Protein 2P7S (pdb70)

InterPro domains:
  IPR001427 Pancreatic ribonuclease [PTHR11437] (2-110)
  IPR023411 Ribonuclease A, active site [PS00127] (41-47)
  IPR023412 Ribonuclease A-domain [PF00074] (8-108)
  IPR023412 Ribonuclease A-domain [SM00092] (4-112)
  IPR036816 Ribonuclease A-like domain superfamily [G3DSA:3.10.130.10] (1-114)
  IPR036816 Ribonuclease A-like domain superfamily [SSF54076] (7-112)

B-factor: mean 33.17, std 7.73, range [19.45, 57.87]

Radius of gyration: 13.36 Å; Cα contacts (8 Å, |Δi|>4): 250; chains: 1; bounding box: 34×26×30 Å

Solvent-accessible surface area: 6058 Å² total; per-residue (Å²): 73,86,67,16,86,95,4,49,47,52,14,18,12,122,50,55,48,98,98,7,57,2,54,133,4,3,50,37,100,62,93,14,63,61,26,81,45,85,87,103,13,11,4,0,27,28,102,59,37,36,0,61,90,22,0,141,184,11,110,36,145,60,79,74,40,0,117,75,105,13,44,1,0,25,0,80,91,40,107,208,40,125,25,55,83,48,69,69,89,47,56,0,1,0,25,0,67,50,64,48,0,24,106,23,61,102,44,8,100,89

Foldseek 3Di:
DVLQVLCCLQAEDCDDPVPDFQLDQLQPPSRCPVHHLDAKGKHFNDDVVLVLVQQQPPEAWAKGKRPAKTWMKMWHDDDPSHTDIDIDIEIFIFIAGRSGTRGGDGGHGD

Secondary structure (DSSP, 8-state):
-HHHHHHHHHHEE-S-TTT--HHHHTT-TTS-TT-SS-S-EEEEES-HHHHHGGGTT--SEEEEE-SS-EEEEEEEEEETTEEEEEEEEE-EEEEEETTEEEEEEEES--

Sequence (110 aa):
DREWEKFKTKHITSQSVADFNCNRTMNDPAYTPDGQCKPINTFIHSSTTGPVKEEICRRATGRVNKSSTQQFTLTTCKNPIRCKYSQSNNTTNFICITCRDNYPVHFVKTGKC

CATH classification: 3.10.130.10

Organism: Lithobates pipiens (NCBI:txid8404)

Nearest PDB structures (foldseek):
  2p6z-assembly2_B  TM=9.950E-01  e=1.504E-22  Lithobates pipiens
  3u01-assembly1_A  TM=8.951E-01  e=9.407E-12  Lithobates pipiens
  1kvz-assembly1_A  TM=8.392E-01  e=3.880E-11  Aquarana catesbeiana
  1z5f-assembly1_A  TM=8.168E-01  e=3.466E-10  Aquarana catesbeiana
  4b36-assembly2_B  TM=7.832E-01  e=6.388E-08  Homo sapiens

Structure (mmCIF, N/CA/C/O backbone):
data_2P7S
#
_entry.id   2P7S
#
_cell.length_a   53.967
_cell.length_b   53.967
_cell.length_c   47.796
_cell.angle_alpha   90.00
_cell.angle_beta   90.00
_cell.angle_gamma   90.00
#
_symmetry.space_group_name_H-M   'P 41'
#
loop_
_entity.id
_entity.type
_entity.pdbx_description
1 polymer Amphinase-2
2 branched 2-acetamido-2-deoxy-beta-D-glucopyranose-(1-4)-2-acetamido-2-deoxy-beta-D-glucopyranose
3 non-polymer 'ACETATE ION'
4 non-polymer GLYCEROL
5 water water
#
loop_
_atom_site.group_PDB
_atom_site.id
_atom_site.type_symbol
_atom_site.label_atom_id
_atom_site.label_alt_id
_atom_site.label_comp_id
_atom_site.label_asym_id
_atom_site.label_entity_id
_atom_site.label_seq_id
_atom_site.pdbx_PDB_ins_code
_atom_site.Cartn_x
_atom_site.Cartn_y
_atom_site.Cartn_z
_atom_site.occupancy
_atom_site.B_iso_or_equiv
_atom_site.auth_seq_id
_atom_site.auth_comp_id
_atom_site.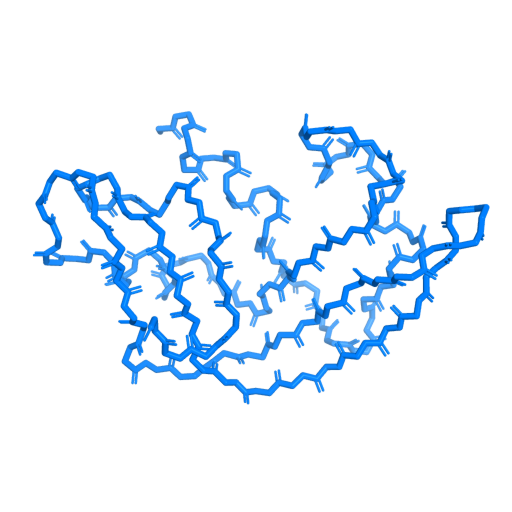auth_asym_id
_atom_site.auth_atom_id
_atom_site.pdbx_PDB_model_num
ATOM 1 N N . ASP A 1 5 ? 57.827 40.980 -0.847 1.00 31.69 5 ASP A N 1
ATOM 2 C CA . ASP A 1 5 ? 57.880 39.721 -1.649 1.00 31.55 5 ASP A CA 1
ATOM 3 C C . ASP A 1 5 ? 56.726 39.701 -2.657 1.00 31.94 5 ASP A C 1
ATOM 4 O O . ASP A 1 5 ? 55.559 39.829 -2.277 1.00 29.70 5 ASP A O 1
ATOM 9 N N . ARG A 1 6 ? 57.055 39.523 -3.935 1.00 30.77 6 ARG A N 1
ATOM 10 C CA . ARG A 1 6 ? 56.055 39.517 -5.001 1.00 30.50 6 ARG A CA 1
ATOM 11 C C . ARG A 1 6 ? 54.945 38.472 -4.870 1.00 31.68 6 ARG A C 1
ATOM 12 O O . ARG A 1 6 ? 53.761 38.802 -4.995 1.00 30.10 6 ARG A O 1
ATOM 14 N N . GLU A 1 7 ? 55.321 37.218 -4.644 1.00 30.84 7 GLU A N 1
ATOM 15 C CA . GLU A 1 7 ? 54.341 36.144 -4.508 1.00 31.35 7 GLU A CA 1
ATOM 16 C C . GLU A 1 7 ? 53.396 36.376 -3.326 1.00 30.32 7 GLU A C 1
ATOM 17 O O . GLU A 1 7 ? 52.196 36.116 -3.425 1.00 30.02 7 GLU A O 1
ATOM 23 N N . TRP A 1 8 ? 53.943 36.862 -2.215 1.00 28.70 8 TRP A N 1
ATOM 24 C CA . TRP A 1 8 ? 53.157 37.168 -1.018 1.00 28.88 8 TRP A CA 1
ATOM 25 C C . TRP A 1 8 ? 52.175 38.296 -1.330 1.00 28.86 8 TRP A C 1
ATOM 26 O O . TRP A 1 8 ? 50.995 38.216 -0.984 1.00 27.61 8 TRP A O 1
ATOM 37 N N . GLU A 1 9 ? 52.667 39.348 -1.980 1.00 28.98 9 GLU A N 1
ATOM 38 C CA . GLU A 1 9 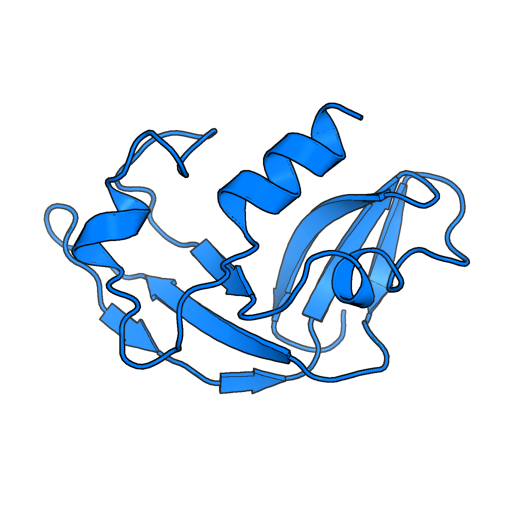? 51.815 40.488 -2.320 1.00 29.99 9 GLU A CA 1
ATOM 39 C C . GLU A 1 9 ? 50.641 40.039 -3.186 1.00 29.57 9 GLU A C 1
ATOM 40 O O . GLU A 1 9 ? 49.508 40.473 -2.983 1.00 26.45 9 GLU A O 1
ATOM 46 N N . LYS A 1 10 ? 50.916 39.163 -4.147 1.00 27.62 10 LYS A N 1
ATOM 47 C CA . LYS A 1 10 ? 49.869 38.663 -5.025 1.00 27.59 10 LYS A CA 1
ATOM 48 C C . LYS A 1 10 ? 48.867 37.831 -4.223 1.00 27.22 10 LYS A C 1
ATOM 49 O O . LYS A 1 10 ? 47.659 37.924 -4.453 1.00 26.18 10 LYS A O 1
ATOM 55 N N . PHE A 1 11 ? 49.368 37.025 -3.286 1.00 25.29 11 PHE A N 1
ATOM 56 C CA . PHE A 1 11 ? 48.500 36.193 -2.455 1.00 24.08 11 PHE A CA 1
ATOM 57 C C . PHE A 1 11 ? 47.568 37.061 -1.609 1.00 24.44 11 PHE A C 1
ATOM 58 O O . PHE A 1 11 ? 46.370 36.786 -1.525 1.00 21.64 11 PHE A O 1
ATOM 66 N N . LYS A 1 12 ? 48.121 38.095 -0.971 1.00 23.49 12 LYS A N 1
ATOM 67 C CA . LYS A 1 12 ? 47.320 38.992 -0.132 1.00 25.22 12 LYS A CA 1
ATOM 68 C C . LYS A 1 12 ? 46.223 39.673 -0.944 1.00 25.65 12 LYS A C 1
ATOM 69 O O . LYS A 1 12 ? 45.074 39.765 -0.510 1.00 25.45 12 LYS A O 1
ATOM 75 N N . THR A 1 13 ? 46.59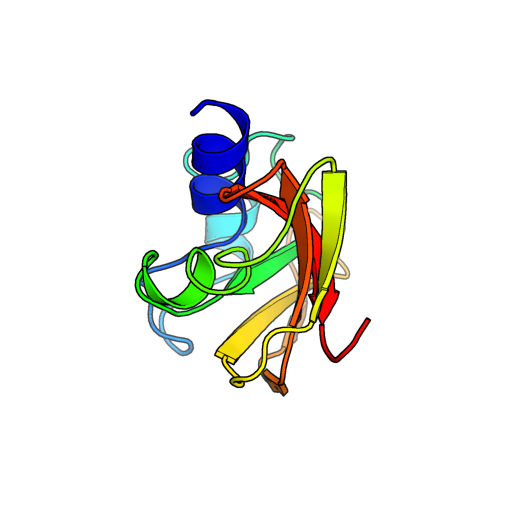6 40.158 -2.122 1.00 24.89 13 THR A N 1
ATOM 76 C CA . THR A 1 13 ? 45.667 40.858 -2.998 1.00 25.50 13 THR A CA 1
ATOM 77 C C . THR A 1 13 ? 44.535 39.942 -3.451 1.00 25.25 13 THR A C 1
ATOM 78 O O . THR A 1 13 ? 43.364 40.308 -3.399 1.00 26.14 13 THR A O 1
ATOM 82 N N . LYS A 1 14 ? 44.899 38.740 -3.875 1.00 23.27 14 LYS A N 1
ATOM 83 C CA . LYS A 1 14 ? 43.929 37.782 -4.362 1.00 23.97 14 LYS A CA 1
ATOM 84 C C . LYS A 1 14 ? 43.096 37.058 -3.300 1.00 24.14 14 LYS A C 1
ATOM 85 O O . LYS A 1 14 ? 41.940 36.724 -3.554 1.00 25.33 14 LYS A O 1
ATOM 91 N N . HIS A 1 15 ? 43.662 36.836 -2.117 1.00 22.54 15 HIS A N 1
ATOM 92 C CA . HIS A 1 15 ? 42.962 36.073 -1.085 1.00 24.84 15 HIS A CA 1
ATOM 93 C C . HIS A 1 15 ? 42.646 36.686 0.263 1.00 27.06 15 HIS A C 1
ATOM 94 O O . HIS A 1 15 ? 41.847 36.119 1.008 1.00 30.99 15 HIS A O 1
ATOM 101 N N . ILE A 1 16 ? 43.265 37.804 0.616 1.00 26.52 16 ILE A N 1
ATOM 102 C CA . ILE A 1 16 ? 42.978 38.369 1.923 1.00 25.75 16 ILE A CA 1
ATOM 103 C C . ILE A 1 16 ? 42.123 39.624 1.846 1.00 25.30 16 ILE A C 1
ATOM 104 O O . ILE A 1 16 ? 42.398 40.536 1.064 1.00 26.22 16 ILE A O 1
ATOM 109 N N . THR A 1 17 ? 41.068 39.657 2.652 1.00 24.50 17 THR A N 1
ATOM 110 C CA . THR A 1 17 ? 40.186 40.810 2.653 1.00 24.76 17 THR A CA 1
ATOM 111 C C . THR A 1 17 ? 39.918 41.367 4.043 1.00 24.78 17 THR A C 1
ATOM 112 O O . THR A 1 17 ? 39.795 40.617 5.021 1.00 25.68 17 THR A O 1
ATOM 116 N N . SER A 1 18 ? 39.841 42.695 4.123 1.00 25.31 18 SER A N 1
ATOM 117 C CA . SER A 1 18 ? 39.560 43.371 5.384 1.00 25.91 18 SER A CA 1
ATOM 118 C C . SER A 1 18 ? 38.048 43.601 5.505 1.00 26.18 18 SER A C 1
ATOM 119 O O . SER A 1 18 ? 37.563 44.105 6.517 1.00 25.16 18 SER A O 1
ATOM 122 N N . GLN A 1 19 ? 37.306 43.223 4.468 1.00 25.21 19 GLN A N 1
ATOM 123 C CA . GLN A 1 19 ? 35.849 43.389 4.463 1.00 27.26 19 GLN A CA 1
ATOM 124 C C . GLN A 1 19 ? 35.180 42.359 5.365 1.00 26.03 19 GLN A C 1
ATOM 125 O O . GLN A 1 19 ? 35.729 41.292 5.617 1.00 25.83 19 GLN A O 1
ATOM 131 N N . SER A 1 20 ? 33.985 42.677 5.846 1.00 25.31 20 SER A N 1
ATOM 132 C CA . SER A 1 20 ? 33.254 41.740 6.686 1.00 24.50 20 SER A CA 1
ATOM 133 C C . SER A 1 20 ? 32.542 40.766 5.743 1.00 26.63 20 SER A C 1
ATOM 134 O O . SER A 1 20 ? 32.389 41.048 4.554 1.00 25.76 20 SER A O 1
ATOM 137 N N . VAL A 1 21 ? 32.114 39.627 6.278 1.00 29.82 21 VAL A N 1
ATOM 138 C CA . VAL A 1 21 ? 31.401 38.616 5.502 1.00 32.04 21 VAL A CA 1
ATOM 139 C C . VAL A 1 21 ? 30.116 39.200 4.908 1.00 33.11 21 VAL A C 1
ATOM 140 O O . VAL A 1 21 ? 29.737 38.890 3.779 1.00 33.17 21 VAL A O 1
ATOM 144 N N . ALA A 1 22 ? 29.457 40.060 5.675 1.00 33.82 22 ALA A N 1
ATOM 145 C CA . ALA A 1 22 ? 28.212 40.679 5.233 1.00 34.33 22 ALA A CA 1
ATOM 146 C C . ALA A 1 22 ? 28.406 41.739 4.151 1.00 35.15 22 ALA A C 1
ATOM 147 O O . ALA A 1 22 ? 27.586 41.863 3.240 1.00 34.94 22 ALA A O 1
ATOM 149 N N . ASP A 1 23 ? 29.484 42.510 4.250 1.00 32.79 23 ASP A N 1
ATOM 150 C CA . ASP A 1 23 ? 29.744 43.555 3.268 1.00 33.15 23 ASP A CA 1
ATOM 151 C C . ASP A 1 23 ? 30.430 43.042 2.017 1.00 33.33 23 ASP A C 1
ATOM 152 O O . ASP A 1 23 ? 30.497 43.748 1.013 1.00 33.81 23 ASP A O 1
ATOM 157 N N . PHE A 1 24 ? 30.950 41.821 2.078 1.00 31.92 24 PHE A N 1
ATOM 158 C CA . PHE A 1 24 ? 31.643 41.271 0.928 1.00 29.58 24 PHE A CA 1
ATOM 159 C C . PHE A 1 24 ? 30.655 40.896 -0.163 1.00 27.69 24 PHE A C 1
ATOM 160 O O . PHE A 1 24 ? 29.601 40.319 0.106 1.00 27.73 24 PHE A O 1
ATOM 168 N N . ASN A 1 25 ? 31.010 41.222 -1.400 1.00 26.94 25 ASN A N 1
ATOM 169 C CA . ASN A 1 25 ? 30.156 40.915 -2.537 1.00 25.45 25 ASN A CA 1
ATOM 170 C C . ASN A 1 25 ? 30.990 40.315 -3.649 1.00 24.76 25 ASN A C 1
ATOM 171 O O . ASN A 1 25 ? 31.805 41.000 -4.271 1.00 24.33 25 ASN A O 1
ATOM 176 N N . CYS A 1 26 ? 30.789 39.027 -3.897 1.00 23.27 26 CYS A N 1
ATOM 177 C CA . CYS A 1 26 ? 31.526 38.343 -4.948 1.00 22.76 26 CYS A CA 1
ATOM 178 C C . CYS A 1 26 ? 31.407 39.034 -6.306 1.00 24.01 26 CYS A C 1
ATOM 179 O O . CYS A 1 26 ? 32.390 39.155 -7.038 1.00 23.27 26 CYS A O 1
ATOM 182 N N . ASN A 1 27 ? 30.203 39.473 -6.653 1.00 22.97 27 ASN A N 1
ATOM 183 C CA . ASN A 1 27 ? 29.999 40.119 -7.947 1.00 24.99 27 ASN A CA 1
ATOM 184 C C . ASN A 1 27 ? 30.841 41.365 -8.116 1.00 25.23 27 ASN A C 1
ATOM 185 O O . ASN A 1 27 ? 31.213 41.724 -9.233 1.00 27.37 27 ASN A O 1
ATOM 190 N N . ARG A 1 28 ? 31.153 42.014 -7.002 1.00 25.62 28 ARG A N 1
ATOM 191 C CA . ARG A 1 28 ? 31.970 43.220 -7.017 1.00 26.24 28 ARG A CA 1
ATOM 192 C C . ARG A 1 28 ? 33.466 42.904 -7.076 1.00 26.66 28 ARG A C 1
ATOM 193 O O . ARG A 1 28 ? 34.165 43.314 -7.998 1.00 26.56 28 ARG A O 1
ATOM 201 N N . THR A 1 29 ? 33.943 42.156 -6.087 1.00 26.52 29 THR A N 1
ATOM 202 C CA . THR A 1 29 ? 35.360 41.838 -5.977 1.00 26.17 29 THR A CA 1
ATOM 203 C C . THR A 1 29 ? 35.936 40.885 -7.024 1.00 26.97 29 THR A C 1
ATOM 204 O O . THR A 1 29 ? 37.070 41.077 -7.469 1.00 26.93 29 THR A O 1
ATOM 208 N N . MET A 1 30 ? 35.177 39.865 -7.420 1.00 25.25 30 MET A N 1
ATOM 209 C CA . MET A 1 30 ? 35.663 38.943 -8.447 1.00 25.74 30 MET A CA 1
ATOM 210 C C . MET A 1 30 ? 35.844 39.703 -9.764 1.00 26.77 30 MET A C 1
ATOM 211 O O . MET A 1 30 ? 36.545 39.248 -10.670 1.00 27.77 30 MET A O 1
ATOM 216 N N . ASN A 1 31 ? 35.203 40.864 -9.869 1.00 27.13 31 ASN A N 1
ATOM 217 C CA . ASN A 1 31 ? 35.305 41.672 -11.082 1.00 29.16 31 ASN A CA 1
ATOM 218 C C . ASN A 1 31 ? 36.022 42.991 -10.828 1.00 32.20 31 ASN A C 1
ATOM 219 O O . ASN A 1 31 ? 35.951 43.920 -11.637 1.00 32.77 31 ASN A O 1
ATOM 224 N N . ASP A 1 32 ? 36.712 43.066 -9.695 1.00 32.00 32 ASP A N 1
ATOM 225 C CA . ASP A 1 32 ? 37.447 44.264 -9.319 1.00 32.41 32 ASP A CA 1
ATOM 226 C C . ASP A 1 32 ? 38.919 44.082 -9.683 1.00 34.56 32 ASP A C 1
ATOM 227 O O . ASP A 1 32 ? 39.628 43.285 -9.060 1.00 34.79 32 ASP A O 1
ATOM 232 N N . PRO A 1 33 ? 39.402 44.816 -10.698 1.00 34.91 33 PRO A N 1
ATOM 233 C CA . PRO A 1 33 ? 40.809 44.682 -11.093 1.00 34.71 33 PRO A CA 1
ATOM 234 C C . PRO A 1 33 ? 41.806 44.916 -9.958 1.00 33.18 33 PRO A C 1
ATOM 235 O O . PRO A 1 33 ? 42.957 44.491 -10.042 1.00 34.27 33 PRO A O 1
ATOM 239 N N . ALA A 1 34 ? 41.365 45.573 -8.892 1.00 32.12 34 ALA A N 1
ATOM 240 C CA . ALA A 1 34 ? 42.247 45.840 -7.761 1.00 33.04 34 ALA A CA 1
ATOM 241 C C . ALA A 1 34 ? 42.565 44.568 -6.975 1.00 33.00 34 ALA A C 1
ATOM 242 O O . ALA A 1 34 ? 43.574 44.500 -6.268 1.00 31.57 34 ALA A O 1
ATOM 244 N N . TYR A 1 35 ? 41.710 43.559 -7.105 1.00 32.83 35 TYR A N 1
ATOM 245 C CA . TYR A 1 35 ? 41.909 42.318 -6.368 1.00 34.64 35 TYR A CA 1
ATOM 246 C C . TYR A 1 35 ? 41.954 41.067 -7.235 1.00 35.16 35 TYR A C 1
ATOM 247 O O . TYR A 1 35 ? 41.867 39.950 -6.727 1.00 33.41 35 TYR A O 1
ATOM 256 N N . THR A 1 36 ? 42.110 41.245 -8.541 1.00 35.90 36 THR A N 1
ATOM 257 C CA . THR A 1 36 ? 42.130 40.102 -9.443 1.00 37.25 36 THR A CA 1
ATOM 258 C C . THR A 1 36 ? 43.373 40.020 -10.316 1.00 40.59 36 THR A C 1
ATOM 259 O O . THR A 1 36 ? 43.306 40.240 -11.527 1.00 41.75 36 THR A O 1
ATOM 263 N N . PRO A 1 37 ? 44.524 39.680 -9.705 1.00 42.43 37 PRO A N 1
ATOM 264 C CA . PRO A 1 37 ? 45.825 39.549 -10.372 1.00 43.57 37 PRO A CA 1
ATOM 265 C C . PRO A 1 37 ? 45.796 38.591 -11.559 1.00 44.98 37 PRO A C 1
ATOM 266 O O . PRO A 1 37 ? 46.398 38.862 -12.597 1.00 45.99 37 PRO A O 1
ATOM 270 N N . ASP A 1 38 ? 45.099 37.470 -11.406 1.00 45.32 38 ASP A N 1
ATOM 271 C CA . ASP A 1 38 ? 45.021 36.490 -12.482 1.00 46.37 38 ASP A CA 1
ATOM 272 C C . ASP A 1 38 ? 43.886 36.769 -13.471 1.00 46.48 38 ASP A C 1
ATOM 273 O O . ASP A 1 38 ? 43.589 35.938 -14.328 1.00 46.76 38 ASP A O 1
ATOM 278 N N . GLY A 1 39 ? 43.268 37.943 -13.354 1.00 45.37 39 GLY A N 1
ATOM 279 C CA . GLY A 1 39 ? 42.179 38.310 -14.245 1.00 43.64 39 GLY A CA 1
ATOM 280 C C . GLY A 1 39 ? 40.823 38.340 -13.559 1.00 42.35 39 GLY A C 1
ATOM 281 O O . GLY A 1 39 ? 40.623 37.678 -12.542 1.00 41.20 39 GLY A O 1
ATOM 282 N N . GLN A 1 40 ? 39.890 39.113 -14.111 1.00 41.71 40 GLN A N 1
ATOM 283 C CA . GLN A 1 40 ? 38.549 39.209 -13.540 1.00 40.07 40 GLN A CA 1
ATOM 284 C C . GLN A 1 40 ? 37.615 38.126 -14.072 1.00 38.04 40 GLN A C 1
ATOM 285 O O . GLN A 1 40 ? 37.891 37.489 -15.087 1.00 36.67 40 GLN A O 1
ATOM 291 N N . CYS A 1 41 ? 36.507 37.927 -13.364 1.00 36.60 41 CYS A N 1
ATOM 292 C CA . CYS A 1 41 ? 35.497 36.945 -13.737 1.00 36.62 41 CYS A CA 1
ATOM 293 C C . CYS A 1 41 ? 36.025 35.512 -13.808 1.00 36.24 41 CYS A C 1
ATOM 294 O O . CYS A 1 41 ? 35.650 34.748 -14.693 1.00 36.85 41 CYS A O 1
ATOM 297 N N . LYS A 1 42 ? 36.893 35.144 -12.874 1.00 35.13 42 LYS A N 1
ATOM 298 C CA . LYS A 1 42 ? 37.433 33.790 -12.844 1.00 33.77 42 LYS A CA 1
ATOM 299 C C . LYS A 1 42 ? 36.385 32.837 -12.269 1.00 33.59 42 LYS A C 1
ATOM 300 O O . LYS A 1 42 ? 35.509 33.250 -11.505 1.00 32.32 42 LYS A O 1
ATOM 306 N N . PRO A 1 43 ? 36.461 31.544 -12.622 1.00 32.67 43 PRO A N 1
ATOM 307 C CA . PRO A 1 43 ? 35.494 30.556 -12.127 1.00 30.95 43 PRO A CA 1
ATOM 308 C C . PRO A 1 43 ? 35.369 30.386 -10.613 1.00 29.76 43 PRO A C 1
ATOM 309 O O . PRO A 1 43 ? 34.267 30.163 -10.099 1.00 28.22 43 PRO A O 1
ATOM 313 N N . ILE A 1 44 ? 36.474 30.492 -9.885 1.00 28.24 44 ILE A N 1
ATOM 314 C CA . ILE A 1 44 ? 36.388 30.312 -8.442 1.00 26.46 44 ILE A CA 1
ATOM 315 C C . ILE A 1 44 ? 37.544 30.903 -7.641 1.00 25.25 44 ILE A C 1
ATOM 316 O O . ILE A 1 44 ? 38.692 30.924 -8.103 1.00 24.93 44 ILE A O 1
ATOM 321 N N . ASN A 1 45 ? 37.228 31.397 -6.447 1.00 21.80 45 ASN A N 1
ATOM 322 C CA . ASN A 1 45 ? 38.242 31.956 -5.550 1.00 22.39 45 ASN A CA 1
ATOM 323 C C . ASN A 1 45 ? 37.749 32.025 -4.114 1.00 23.01 45 ASN A C 1
ATOM 324 O O . ASN A 1 45 ? 36.565 32.252 -3.869 1.00 23.68 45 ASN A O 1
ATOM 329 N N . THR A 1 46 ? 38.663 31.829 -3.167 1.00 21.35 46 THR A N 1
ATOM 330 C CA . THR A 1 46 ? 38.317 31.885 -1.749 1.00 22.24 46 THR A CA 1
ATOM 331 C C . THR A 1 46 ? 39.004 33.082 -1.089 1.00 22.25 46 THR A C 1
ATOM 332 O O . THR A 1 46 ? 40.198 33.324 -1.297 1.00 22.07 46 THR A O 1
ATOM 336 N N . PHE A 1 47 ? 38.229 33.842 -0.319 1.00 19.70 47 PHE A N 1
ATOM 337 C CA . PHE A 1 47 ? 38.726 35.018 0.380 1.00 21.06 47 PHE A CA 1
ATOM 338 C C . PHE A 1 47 ? 38.800 34.786 1.882 1.00 22.24 47 PHE A C 1
ATOM 339 O O . PHE A 1 47 ? 37.893 34.208 2.476 1.00 23.03 47 PHE A O 1
ATOM 347 N N . ILE A 1 48 ? 39.877 35.266 2.493 1.00 21.93 48 ILE A N 1
ATOM 348 C CA . ILE A 1 48 ? 40.099 35.089 3.924 1.00 22.87 48 ILE A CA 1
ATOM 349 C C . ILE A 1 48 ? 39.824 36.404 4.651 1.00 23.17 48 ILE A C 1
ATOM 3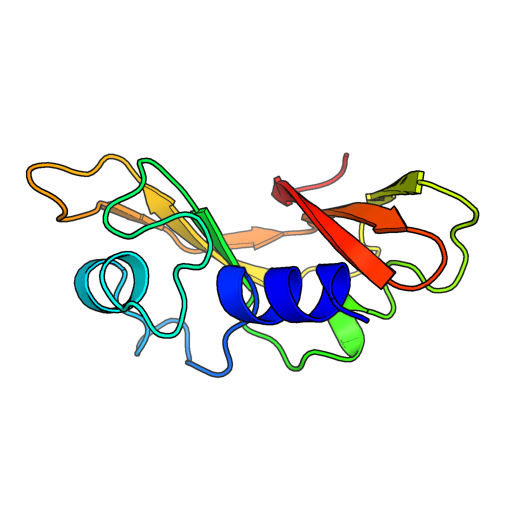50 O O . ILE A 1 48 ? 40.497 37.405 4.410 1.00 22.84 48 ILE A O 1
ATOM 355 N N . HIS A 1 49 ? 38.828 36.394 5.532 1.00 23.23 49 HIS A N 1
ATOM 356 C CA . HIS A 1 49 ? 38.458 37.586 6.289 1.00 25.38 49 HIS 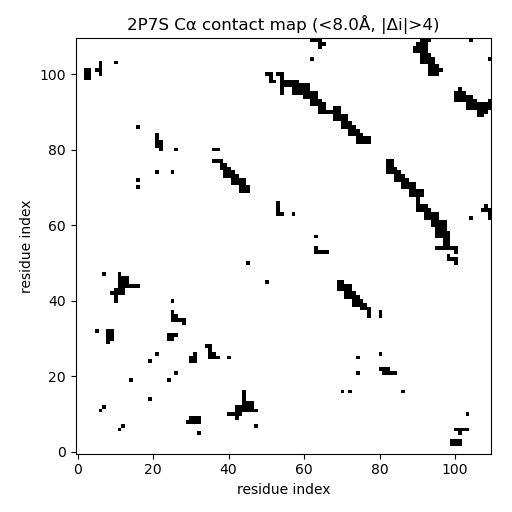A CA 1
ATOM 357 C C . HIS A 1 49 ? 39.349 37.678 7.518 1.00 27.51 49 HIS A C 1
ATOM 358 O O . HIS A 1 49 ? 39.002 37.185 8.599 1.00 28.65 49 HIS A O 1
ATOM 365 N N . SER A 1 50 ? 40.502 38.310 7.353 1.00 27.93 50 SER A N 1
ATOM 366 C CA A SER A 1 50 ? 41.453 38.440 8.449 0.50 26.86 50 SER A CA 1
ATOM 367 C CA B SER A 1 50 ? 41.436 38.461 8.459 0.50 28.39 50 SER A CA 1
ATOM 368 C C . SER A 1 50 ? 42.555 39.438 8.140 1.00 28.39 50 SER A C 1
ATOM 369 O O . SER A 1 50 ? 42.754 39.827 6.985 1.00 25.23 50 SER A O 1
ATOM 374 N N . THR A 1 51 ? 43.265 39.847 9.185 1.00 28.53 51 THR A N 1
ATOM 375 C CA . THR A 1 51 ? 44.387 40.752 9.033 1.00 29.39 51 THR A CA 1
ATOM 376 C C . THR A 1 51 ? 45.387 39.815 8.354 1.00 28.24 51 THR A C 1
ATOM 377 O O . THR A 1 51 ? 45.211 38.597 8.401 1.00 28.46 51 THR A O 1
ATOM 381 N N . THR A 1 52 ? 46.420 40.367 7.731 1.00 29.62 52 THR A N 1
ATOM 382 C CA . THR A 1 52 ? 47.401 39.553 7.020 1.00 29.25 52 THR A CA 1
ATOM 383 C C . THR A 1 52 ? 48.354 38.747 7.896 1.00 28.62 52 THR A C 1
ATOM 384 O O . THR A 1 52 ? 48.723 37.627 7.544 1.00 27.10 52 THR A O 1
ATOM 388 N N . GLY A 1 53 ? 48.756 39.329 9.024 1.00 29.47 53 GLY A N 1
ATOM 389 C CA . GLY A 1 53 ? 49.680 38.671 9.934 1.00 29.31 53 GLY A CA 1
ATOM 390 C C . GLY A 1 53 ? 49.354 37.239 10.306 1.00 28.70 53 GLY A C 1
ATOM 391 O O . GLY A 1 53 ? 50.214 36.365 10.185 1.00 30.54 53 GLY A O 1
ATOM 392 N N . PRO A 1 54 ? 48.129 36.965 10.786 1.00 29.20 54 PRO A N 1
ATOM 393 C CA . PRO A 1 54 ? 47.721 35.609 11.170 1.00 29.01 54 PRO A CA 1
ATOM 394 C C . PRO A 1 54 ? 47.840 34.612 10.015 1.00 28.52 54 PRO A C 1
ATOM 395 O O . PRO A 1 54 ? 48.113 33.425 10.229 1.00 29.12 54 PRO A O 1
ATOM 399 N N . VAL A 1 55 ? 47.631 35.091 8.793 1.00 27.10 55 VAL A N 1
ATOM 400 C CA . VAL A 1 55 ? 47.731 34.213 7.633 1.00 27.05 55 VAL A CA 1
ATOM 401 C C . VAL A 1 55 ? 49.203 33.919 7.337 1.00 28.57 55 VAL A C 1
ATOM 402 O O . VAL A 1 55 ? 49.565 32.794 6.994 1.00 28.83 55 VAL A O 1
ATOM 406 N N . LYS A 1 56 ? 50.054 34.927 7.474 1.00 29.27 56 LYS A N 1
ATOM 407 C CA . LYS A 1 56 ? 51.474 34.715 7.229 1.00 30.96 56 LYS A CA 1
ATOM 408 C C . LYS A 1 56 ? 52.057 33.744 8.257 1.00 31.54 56 LYS A C 1
ATOM 409 O O . LYS A 1 56 ? 52.932 32.941 7.930 1.00 29.30 56 LYS A O 1
ATOM 415 N N . GLU A 1 57 ? 51.555 33.806 9.489 1.00 33.04 57 GLU A N 1
ATOM 416 C CA A GLU A 1 57 ? 52.017 32.930 10.565 0.50 34.43 57 GLU A CA 1
ATOM 417 C CA B GLU A 1 57 ? 52.040 32.928 10.548 0.50 34.38 57 GLU A CA 1
ATOM 418 C C . GLU A 1 57 ? 51.918 31.449 10.193 1.00 34.78 57 GLU A C 1
ATOM 419 O O . GLU A 1 57 ? 52.635 30.610 10.744 1.00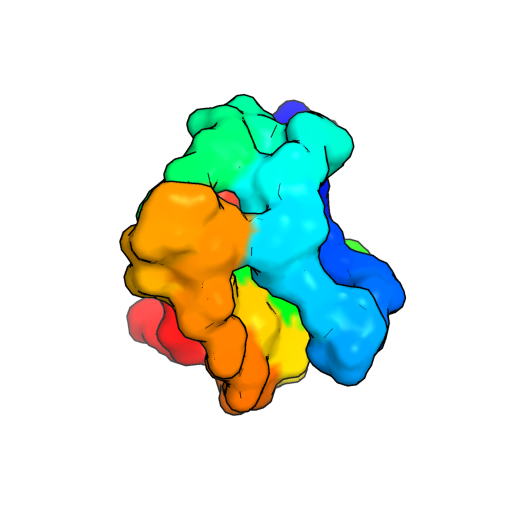 33.87 57 GLU A O 1
ATOM 430 N N . ILE A 1 58 ? 51.018 31.124 9.269 1.00 33.61 58 ILE A N 1
ATOM 431 C CA . ILE A 1 58 ? 50.837 29.736 8.861 1.00 33.28 58 ILE A CA 1
ATOM 432 C C . ILE A 1 58 ? 52.147 29.145 8.337 1.00 33.70 58 ILE A C 1
ATOM 433 O O . ILE A 1 58 ? 52.374 27.936 8.411 1.00 34.54 58 ILE A O 1
ATOM 438 N N . CYS A 1 59 ? 53.015 30.006 7.821 1.00 32.57 59 CYS A N 1
ATOM 439 C CA . CYS A 1 59 ? 54.285 29.561 7.259 1.00 32.61 59 CYS A CA 1
ATOM 440 C C . CYS A 1 59 ? 55.506 29.786 8.163 1.00 34.11 59 CYS A C 1
ATOM 441 O O . CYS A 1 59 ? 56.640 29.592 7.727 1.00 33.27 59 CYS A O 1
ATOM 444 N N . ARG A 1 60 ? 55.283 30.170 9.415 1.00 36.05 60 ARG A N 1
ATOM 445 C CA . ARG A 1 60 ? 56.401 30.460 10.310 1.00 38.57 60 ARG A CA 1
ATOM 446 C C . ARG A 1 60 ? 57.448 29.371 10.520 1.00 38.17 60 ARG A C 1
ATOM 447 O O . ARG A 1 60 ? 58.565 29.669 10.934 1.00 35.06 60 ARG A O 1
ATOM 455 N N . ARG A 1 61 ? 57.114 28.117 10.237 1.00 39.26 61 ARG A N 1
ATOM 456 C CA . ARG A 1 61 ? 58.095 27.051 10.423 1.00 40.80 61 ARG A CA 1
ATOM 457 C C . ARG A 1 61 ? 58.370 26.270 9.150 1.00 40.15 61 ARG A C 1
ATOM 458 O O . ARG A 1 61 ? 59.035 25.236 9.182 1.00 41.36 61 ARG A O 1
ATOM 466 N N . ALA A 1 62 ? 57.876 26.780 8.027 1.00 38.70 62 ALA A N 1
ATOM 467 C CA . ALA A 1 62 ? 58.057 26.121 6.741 1.00 37.46 62 ALA A CA 1
ATOM 468 C C . ALA A 1 62 ? 59.381 26.444 6.056 1.00 37.93 62 ALA A C 1
ATOM 469 O O . ALA A 1 62 ? 59.868 27.576 6.104 1.00 36.89 62 ALA A O 1
ATOM 471 N N . THR A 1 63 ? 59.960 25.432 5.414 1.00 37.67 63 THR A N 1
ATOM 472 C CA . THR A 1 63 ? 61.210 25.599 4.687 1.00 39.52 63 THR A CA 1
ATOM 473 C C . THR A 1 63 ? 60.975 25.133 3.251 1.00 40.12 63 THR A C 1
ATOM 474 O O . THR A 1 63 ? 60.402 24.061 3.028 1.00 40.64 63 THR A O 1
ATOM 478 N N . GLY A 1 64 ? 61.406 25.945 2.286 1.00 38.42 64 GLY A N 1
ATOM 479 C CA . GLY A 1 64 ? 61.222 25.613 0.884 1.00 39.08 64 GLY A CA 1
ATOM 480 C C . GLY A 1 64 ? 59.771 25.793 0.468 1.00 39.57 64 GLY A C 1
ATOM 481 O O . GLY A 1 64 ? 58.972 26.356 1.218 1.00 38.80 64 GLY A O 1
ATOM 482 N N . ARG A 1 65 ? 59.424 25.328 -0.729 1.00 39.25 65 ARG A N 1
ATOM 483 C CA . ARG A 1 65 ? 58.048 25.426 -1.206 1.00 39.54 65 ARG A CA 1
ATOM 484 C C . ARG A 1 65 ? 57.314 24.173 -0.747 1.00 39.43 65 ARG A C 1
ATOM 485 O O . ARG A 1 65 ? 57.556 23.084 -1.261 1.00 40.69 65 ARG A O 1
ATOM 493 N N . VAL A 1 66 ? 56.426 24.331 0.230 1.00 37.04 66 VAL A N 1
ATOM 494 C CA . VAL A 1 66 ? 55.671 23.211 0.773 1.00 35.60 66 VAL A CA 1
ATOM 495 C C . VAL A 1 66 ? 54.279 23.634 1.220 1.00 34.09 66 VAL A C 1
ATOM 496 O O . VAL A 1 66 ? 54.069 24.781 1.618 1.00 32.23 66 VAL A O 1
ATOM 500 N N . ASN A 1 67 ? 53.330 22.704 1.154 1.00 33.19 67 ASN A N 1
ATOM 501 C CA . ASN A 1 67 ? 51.964 22.987 1.578 1.00 34.33 67 ASN A CA 1
ATOM 502 C C . ASN A 1 67 ? 51.875 22.852 3.089 1.00 34.49 67 ASN A C 1
ATOM 503 O O . ASN A 1 67 ? 52.457 21.935 3.669 1.00 36.67 67 ASN A O 1
ATOM 508 N N . LYS A 1 68 ? 51.150 23.769 3.720 1.00 33.55 68 LYS A N 1
ATOM 509 C CA . LYS A 1 68 ? 50.976 23.759 5.170 1.00 34.74 68 LYS A CA 1
ATOM 510 C C . LYS A 1 68 ? 49.518 23.988 5.563 1.00 35.06 68 LYS A C 1
ATOM 511 O O . LYS A 1 68 ? 48.833 24.816 4.965 1.00 34.63 68 LYS A O 1
ATOM 517 N N . SER A 1 69 ? 49.051 23.255 6.571 1.00 35.52 69 SER A N 1
ATOM 518 C CA . SER A 1 69 ? 47.685 23.412 7.073 1.00 36.83 69 SER A CA 1
ATOM 519 C C . SER A 1 69 ? 47.746 24.432 8.206 1.00 37.65 69 SER A C 1
ATOM 520 O O . SER A 1 69 ? 48.687 24.418 8.997 1.00 36.92 69 SER A O 1
ATOM 523 N N . SER A 1 70 ? 46.760 25.319 8.285 1.00 37.89 70 SER A N 1
ATOM 524 C CA . SER A 1 70 ? 46.741 26.309 9.354 1.00 39.70 70 SER A CA 1
ATOM 525 C C . SER A 1 70 ? 46.286 25.614 10.633 1.00 40.88 70 SER A C 1
ATOM 526 O O . SER A 1 70 ? 45.496 24.675 10.587 1.00 41.04 70 SER A O 1
ATOM 529 N N . THR A 1 71 ? 46.789 26.072 11.772 1.00 42.67 71 THR A N 1
ATOM 530 C CA . THR A 1 71 ? 46.420 25.475 13.044 1.00 44.34 71 THR A CA 1
ATOM 531 C C . THR A 1 71 ? 45.191 26.167 13.615 1.00 45.97 71 THR A C 1
ATOM 532 O O . THR A 1 71 ? 44.559 25.672 14.548 1.00 48.12 71 THR A O 1
ATOM 536 N N . GLN A 1 72 ? 44.851 27.313 13.038 1.00 45.59 72 GLN A N 1
ATOM 537 C CA . GLN A 1 72 ? 43.688 28.074 13.468 1.00 45.96 72 GLN A CA 1
ATOM 538 C C . GLN A 1 72 ? 42.676 28.124 12.326 1.00 45.09 72 GLN A C 1
ATOM 539 O O . GLN A 1 72 ? 43.034 27.921 11.165 1.00 44.67 72 GLN A O 1
ATOM 545 N N . GLN A 1 73 ? 41.414 28.377 12.660 1.00 43.83 73 GLN A N 1
ATOM 546 C CA . GLN A 1 73 ? 40.358 28.457 11.655 1.00 43.60 73 GLN A CA 1
ATOM 547 C C . GLN A 1 73 ? 40.125 29.915 11.266 1.00 41.88 73 GLN A C 1
ATOM 548 O O . GLN A 1 73 ? 40.292 30.816 12.089 1.00 42.40 73 GLN A O 1
ATOM 554 N N . PHE A 1 74 ? 39.737 30.145 10.015 1.00 38.95 74 PHE A N 1
ATOM 555 C CA . PHE A 1 74 ? 39.458 31.499 9.541 1.00 36.43 74 PHE A CA 1
ATOM 556 C C . PHE A 1 74 ? 38.060 31.569 8.945 1.00 34.89 74 PHE A C 1
ATOM 557 O O . PHE A 1 74 ? 37.476 30.543 8.604 1.00 35.91 74 PHE A O 1
ATOM 565 N N . THR A 1 75 ? 37.530 32.783 8.833 1.00 33.59 75 THR A N 1
ATOM 566 C CA . THR A 1 75 ? 36.218 33.007 8.231 1.00 33.47 75 THR A CA 1
ATOM 567 C C . THR A 1 75 ? 36.516 33.097 6.738 1.00 31.66 75 THR A C 1
ATOM 568 O O . THR A 1 75 ? 37.312 33.941 6.315 1.00 27.95 75 THR A O 1
ATOM 572 N N . LEU A 1 76 ? 35.875 32.237 5.948 1.00 30.14 76 LEU A N 1
ATOM 573 C CA . LEU A 1 76 ? 36.123 32.171 4.510 1.00 29.15 76 LEU A CA 1
ATOM 574 C C . LEU A 1 76 ? 34.925 32.346 3.589 1.00 30.38 76 LEU A C 1
ATOM 575 O O . LEU A 1 76 ? 33.896 31.701 3.775 1.00 33.20 76 LEU A O 1
ATOM 580 N N . THR A 1 77 ? 35.077 33.206 2.585 1.00 25.70 77 THR A N 1
ATOM 581 C CA . THR A 1 77 ? 34.031 33.417 1.595 1.00 24.33 77 THR A CA 1
ATOM 582 C C . THR A 1 77 ? 34.519 32.833 0.277 1.00 23.34 77 THR A C 1
ATOM 583 O O . THR A 1 77 ? 35.588 33.188 -0.219 1.00 19.52 77 THR A O 1
ATOM 587 N N . THR A 1 78 ? 33.741 31.921 -0.285 1.00 23.23 78 THR A N 1
ATOM 588 C CA . THR A 1 78 ? 34.116 31.320 -1.548 1.00 21.80 78 THR A CA 1
ATOM 589 C C . THR A 1 78 ? 33.147 31.797 -2.625 1.00 20.86 78 THR A C 1
ATOM 590 O O . THR A 1 78 ? 31.935 31.719 -2.450 1.00 22.11 78 THR A O 1
ATOM 594 N N . CYS A 1 79 ? 33.696 32.334 -3.711 1.00 20.23 79 CYS A N 1
ATOM 595 C CA . CYS A 1 79 ? 32.898 32.809 -4.841 1.00 22.06 79 CYS A CA 1
ATOM 596 C C . CYS A 1 79 ? 33.015 31.751 -5.935 1.00 22.08 79 CYS A C 1
ATOM 597 O O . CYS A 1 79 ? 34.127 31.400 -6.338 1.00 20.83 79 CYS A O 1
ATOM 600 N N . LYS A 1 80 ? 31.885 31.258 -6.433 1.00 22.10 80 LYS A N 1
ATOM 601 C CA . LYS A 1 80 ? 31.942 30.223 -7.460 1.00 22.73 80 LYS A CA 1
ATOM 602 C C . LYS A 1 80 ? 30.719 30.180 -8.375 1.00 23.85 80 LYS A C 1
ATOM 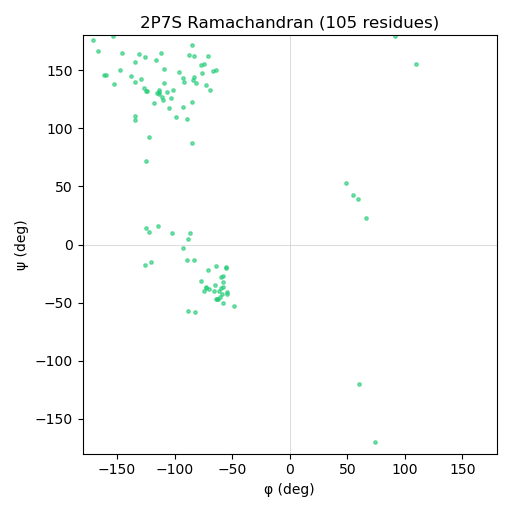603 O O . LYS A 1 80 ? 29.775 30.967 -8.226 1.00 21.74 80 LYS A O 1
ATOM 609 N N . ASN A 1 81 ? 30.761 29.246 -9.321 1.00 23.79 81 ASN A N 1
ATOM 610 C CA . ASN A 1 81 ? 29.677 29.019 -10.271 1.00 24.65 81 ASN A CA 1
ATOM 611 C C . ASN A 1 81 ? 29.163 30.277 -10.960 1.00 26.16 81 ASN A C 1
ATOM 612 O O . ASN A 1 81 ? 27.958 30.554 -10.960 1.00 27.06 81 ASN A O 1
ATOM 617 N N . PRO A 1 82 ? 30.066 31.050 -11.574 1.00 26.45 82 PRO A N 1
ATOM 618 C CA . PRO A 1 82 ? 29.618 32.268 -12.247 1.00 26.30 82 PRO A CA 1
ATOM 619 C C . PRO A 1 82 ? 28.735 32.000 -13.464 1.00 29.02 82 PRO A C 1
ATOM 620 O O . PRO A 1 82 ? 28.858 30.973 -14.136 1.00 28.29 82 PRO A O 1
ATOM 624 N N . ILE A 1 83 ? 27.833 32.939 -13.713 1.00 30.90 83 ILE A N 1
ATOM 625 C CA . ILE A 1 83 ? 26.931 32.920 -14.856 1.00 32.02 83 ILE A CA 1
ATOM 626 C C . ILE A 1 83 ? 27.058 34.365 -15.319 1.00 32.19 83 ILE A C 1
ATOM 627 O O . ILE A 1 83 ? 26.559 35.272 -14.653 1.00 32.45 83 ILE A O 1
ATOM 632 N N . ARG A 1 84 ? 27.748 34.583 -16.431 1.00 33.60 84 ARG A N 1
ATOM 633 C CA . ARG A 1 84 ? 27.957 35.937 -16.937 1.00 36.59 84 ARG A CA 1
ATOM 634 C C . ARG A 1 84 ? 28.599 36.809 -15.855 1.00 35.92 84 ARG A C 1
ATOM 635 O O . ARG A 1 84 ? 28.218 37.959 -15.646 1.00 35.72 84 ARG A O 1
ATOM 643 N N . CYS A 1 85 ? 29.579 36.224 -15.170 1.00 36.17 85 CYS A N 1
ATOM 644 C CA . CYS A 1 85 ? 30.342 36.877 -14.106 1.00 33.25 85 CYS A CA 1
ATOM 645 C C . CYS A 1 85 ? 29.589 37.251 -12.831 1.00 31.71 85 CYS A C 1
ATOM 646 O O . CYS A 1 85 ? 30.012 38.138 -12.093 1.00 30.41 85 CYS A O 1
ATOM 649 N N . LYS A 1 86 ? 28.472 36.576 -12.580 1.00 29.52 86 LYS A N 1
ATOM 650 C CA . LYS A 1 86 ? 27.683 36.781 -11.366 1.00 30.06 86 LYS A CA 1
ATOM 651 C C . LYS A 1 86 ? 27.828 35.446 -10.631 1.00 29.54 86 LYS A C 1
ATOM 652 O O . LYS A 1 86 ? 27.626 34.379 -11.217 1.00 28.85 86 LYS A O 1
ATOM 658 N N . TYR A 1 87 ? 28.162 35.509 -9.347 1.00 28.26 87 TYR A N 1
ATOM 659 C CA . TYR A 1 87 ? 28.445 34.305 -8.568 1.00 25.94 87 TYR A CA 1
ATOM 660 C C . TYR A 1 87 ? 27.529 33.838 -7.450 1.00 26.83 87 TYR A C 1
ATOM 661 O O . TYR A 1 87 ? 26.699 34.586 -6.939 1.00 27.94 87 TYR A O 1
ATOM 670 N N . SER A 1 88 ? 27.739 32.576 -7.065 1.00 23.75 88 SER A N 1
ATOM 671 C CA . SER A 1 88 ? 27.065 31.970 -5.931 1.00 24.65 88 SER A CA 1
ATOM 672 C C . SER A 1 88 ? 28.090 32.261 -4.832 1.00 27.35 88 SER A C 1
ATOM 673 O O . SER A 1 88 ? 29.300 32.222 -5.083 1.00 26.31 88 SER A O 1
ATOM 676 N N . GLN A 1 89 ? 27.612 32.553 -3.631 1.00 26.57 89 GLN A N 1
ATOM 677 C CA . GLN A 1 89 ? 28.487 32.906 -2.520 1.00 30.24 89 GLN A CA 1
ATOM 678 C C . GLN A 1 89 ? 28.207 32.042 -1.301 1.00 31.90 89 GLN A C 1
ATOM 679 O O . GLN A 1 89 ? 27.049 31.835 -0.927 1.00 30.65 89 GLN A O 1
ATOM 685 N N . SER A 1 90 ? 29.272 31.542 -0.684 1.00 29.93 90 SER A N 1
ATOM 686 C CA . SER A 1 90 ? 29.136 30.720 0.508 1.00 31.19 90 SER A CA 1
ATOM 687 C C . SER A 1 90 ? 30.211 31.124 1.505 1.00 30.26 90 SER A C 1
ATOM 688 O O . SER A 1 90 ? 31.322 31.482 1.126 1.00 30.81 90 SER A O 1
ATOM 691 N N . ASN A 1 91 ? 29.864 31.077 2.780 1.00 30.79 91 ASN A N 1
ATOM 692 C CA A ASN A 1 91 ? 30.792 31.435 3.840 0.50 31.24 91 ASN A CA 1
ATOM 693 C CA B ASN A 1 91 ? 30.796 31.440 3.832 0.50 31.45 91 ASN A CA 1
ATOM 694 C C . ASN 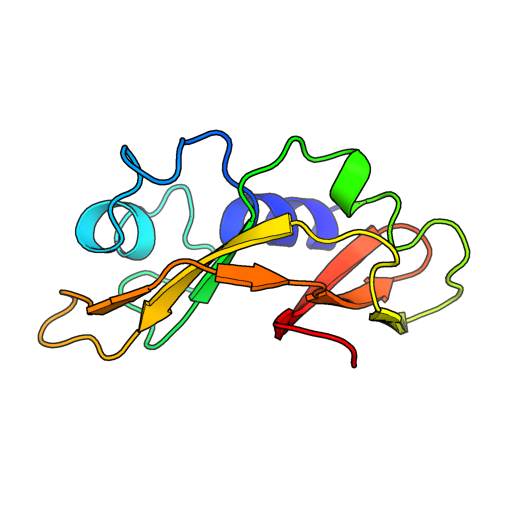A 1 91 ? 30.883 30.315 4.858 1.00 32.88 91 ASN A C 1
ATOM 695 O O . ASN A 1 91 ? 29.863 29.763 5.281 1.00 29.40 91 ASN A O 1
ATOM 704 N N . THR A 1 92 ? 32.105 29.987 5.254 1.00 32.77 92 THR A N 1
ATOM 705 C CA . THR A 1 92 ? 32.335 28.934 6.227 1.00 35.28 92 THR A CA 1
ATOM 706 C C . THR A 1 92 ? 33.530 29.309 7.084 1.00 36.33 92 THR A C 1
ATOM 707 O O . THR A 1 92 ? 34.295 30.212 6.745 1.00 36.52 92 THR A O 1
ATOM 711 N N . THR A 1 93 ? 33.673 28.624 8.208 1.00 38.24 93 THR A N 1
ATOM 712 C CA . THR A 1 93 ? 34.808 28.839 9.091 1.00 38.94 93 THR A CA 1
ATOM 713 C C . THR A 1 93 ? 35.500 27.494 9.007 1.00 38.76 93 THR A C 1
ATOM 714 O O . THR A 1 93 ? 34.857 26.446 9.138 1.00 38.37 93 THR A O 1
ATOM 718 N N . ASN A 1 94 ? 36.801 27.507 8.765 1.00 37.31 94 ASN A N 1
ATOM 719 C CA . ASN A 1 94 ? 37.524 26.255 8.629 1.00 37.53 94 ASN A CA 1
ATOM 720 C C . ASN A 1 94 ? 39.005 26.569 8.580 1.00 37.35 94 ASN A C 1
ATOM 721 O O . ASN A 1 94 ? 39.403 27.737 8.593 1.00 37.47 94 ASN A O 1
ATOM 726 N N . PHE A 1 95 ? 39.820 25.524 8.536 1.00 36.10 95 PHE A N 1
ATOM 727 C CA . PHE A 1 95 ? 41.255 25.706 8.442 1.00 35.62 95 PHE A CA 1
ATOM 728 C C . PHE A 1 95 ? 41.475 25.873 6.947 1.00 34.73 95 PHE A C 1
ATOM 729 O O . PHE A 1 95 ? 40.545 25.687 6.154 1.00 32.37 95 PHE A O 1
ATOM 737 N N . ILE A 1 96 ? 42.690 26.232 6.557 1.00 30.28 96 ILE A N 1
ATOM 738 C CA . ILE A 1 96 ? 42.989 26.376 5.146 1.00 29.66 96 ILE A CA 1
ATOM 739 C C . ILE A 1 96 ? 44.305 25.692 4.847 1.00 29.49 96 ILE A C 1
ATOM 740 O O . ILE A 1 96 ? 45.128 25.480 5.738 1.00 29.50 96 ILE A O 1
ATOM 745 N N . CYS A 1 97 ? 44.479 25.322 3.587 1.00 27.98 97 CYS A N 1
ATOM 746 C CA . CYS A 1 97 ? 45.685 24.661 3.132 1.00 27.63 97 CYS A CA 1
ATOM 747 C C . CYS A 1 97 ? 46.315 25.586 2.107 1.00 27.64 97 CYS A C 1
ATOM 748 O O . CYS A 1 97 ? 45.688 25.935 1.103 1.00 26.19 97 CYS A O 1
ATOM 751 N N . ILE A 1 98 ? 47.552 25.992 2.368 1.00 26.62 98 ILE A N 1
ATOM 752 C CA . ILE A 1 98 ? 48.250 26.899 1.468 1.00 27.24 98 ILE A CA 1
ATOM 753 C C . ILE A 1 98 ? 49.646 26.394 1.148 1.00 28.05 98 ILE A C 1
ATOM 754 O O . ILE A 1 98 ? 50.173 25.509 1.827 1.00 29.95 98 ILE A O 1
ATOM 759 N N . THR A 1 99 ? 50.238 26.950 0.101 1.00 27.11 99 THR A N 1
ATOM 760 C CA . THR A 1 99 ? 51.599 26.584 -0.261 1.00 28.48 99 THR A CA 1
ATOM 761 C C . THR A 1 99 ? 52.436 27.729 0.276 1.00 28.47 99 THR A C 1
ATOM 762 O O . THR A 1 99 ? 52.086 28.895 0.092 1.00 26.03 99 THR A O 1
ATOM 766 N N . CYS A 1 100 ? 53.522 27.388 0.957 1.00 28.65 100 CYS A N 1
ATOM 767 C CA . CYS A 1 100 ? 54.425 28.381 1.516 1.00 28.88 100 CYS A CA 1
ATOM 768 C C . CYS A 1 100 ? 55.717 28.358 0.724 1.00 29.45 100 CYS A C 1
ATOM 769 O O . CYS A 1 100 ? 56.089 27.325 0.162 1.00 30.33 100 CYS A O 1
ATOM 772 N N . ARG A 1 101 ? 56.383 29.506 0.675 1.00 27.26 101 ARG A N 1
ATOM 773 C CA . ARG A 1 101 ? 57.691 29.626 0.042 1.00 30.03 101 ARG A CA 1
ATOM 774 C C . ARG A 1 101 ? 58.421 30.135 1.274 1.00 30.76 101 ARG A C 1
ATOM 775 O O . ARG A 1 101 ? 58.417 31.333 1.557 1.00 30.41 101 ARG A O 1
ATOM 783 N N . ASP A 1 102 ? 58.996 29.207 2.034 1.00 30.73 102 ASP A N 1
ATOM 784 C CA . ASP A 1 102 ? 59.662 29.546 3.281 1.00 30.40 102 ASP A CA 1
ATOM 785 C C . ASP A 1 102 ? 58.621 30.201 4.207 1.00 31.57 102 ASP A C 1
ATOM 786 O O . ASP A 1 102 ? 57.598 29.583 4.520 1.00 31.28 102 ASP A O 1
ATOM 791 N N . ASN A 1 103 ? 58.849 31.446 4.622 1.00 28.23 103 ASN A N 1
ATOM 792 C CA . ASN A 1 103 ? 57.922 32.115 5.538 1.00 28.10 103 ASN A CA 1
ATOM 793 C C . ASN A 1 103 ? 56.757 32.878 4.896 1.00 27.10 103 ASN A C 1
ATOM 794 O O . ASN A 1 103 ? 55.969 33.516 5.599 1.00 27.05 103 ASN A O 1
ATOM 799 N N . TYR A 1 104 ? 56.631 32.795 3.575 1.00 27.28 104 TYR A N 1
ATOM 800 C CA . TYR A 1 104 ? 55.564 33.507 2.864 1.00 26.37 104 TYR A CA 1
ATOM 801 C C . TYR A 1 104 ? 54.478 32.667 2.184 1.00 25.14 104 TYR A C 1
ATOM 802 O O . TYR A 1 104 ? 54.777 31.742 1.438 1.00 24.94 104 TYR A O 1
ATOM 811 N N . PRO A 1 105 ? 53.199 32.979 2.449 1.00 24.24 105 PRO A N 1
ATOM 812 C CA . PRO A 1 105 ? 52.133 32.211 1.790 1.00 23.03 105 PRO A CA 1
ATOM 813 C C . PRO A 1 105 ? 52.203 32.620 0.317 1.00 21.62 105 PRO A C 1
ATOM 814 O O . PRO A 1 105 ? 52.310 33.812 0.015 1.00 22.44 105 PRO A O 1
ATOM 818 N N . VAL A 1 106 ? 52.167 31.662 -0.604 1.00 22.05 106 VAL A N 1
ATOM 819 C CA . VAL A 1 106 ? 52.230 32.008 -2.018 1.00 23.25 106 VAL A CA 1
ATOM 820 C C . VAL A 1 106 ? 51.083 31.453 -2.857 1.00 25.10 106 VAL A C 1
ATOM 821 O O . VAL A 1 106 ? 50.831 31.934 -3.958 1.00 24.96 106 VAL A O 1
ATOM 825 N N . HIS A 1 107 ? 50.372 30.457 -2.345 1.00 24.44 107 HIS A N 1
ATOM 826 C CA . HIS A 1 107 ? 49.275 29.890 -3.125 1.00 25.06 107 HIS A CA 1
ATOM 827 C C . HIS A 1 107 ? 48.193 29.300 -2.241 1.00 24.69 107 HIS A C 1
ATOM 828 O O . HIS A 1 107 ? 48.481 28.648 -1.239 1.00 23.90 107 HIS A O 1
ATOM 835 N N . PHE A 1 108 ? 46.937 29.535 -2.609 1.00 24.05 108 PHE A N 1
ATOM 836 C CA . PHE A 1 108 ? 45.832 28.981 -1.842 1.00 23.38 108 PHE A CA 1
ATOM 837 C C . PHE A 1 108 ? 45.467 27.649 -2.489 1.00 24.74 108 PHE A C 1
ATOM 838 O O . PHE A 1 108 ? 45.091 27.607 -3.657 1.00 26.02 108 PHE A O 1
ATOM 846 N N . VAL A 1 109 ? 45.599 26.568 -1.728 1.00 25.26 109 VAL A N 1
ATOM 847 C CA . VAL A 1 109 ? 45.313 25.227 -2.235 1.00 26.05 109 VAL A CA 1
ATOM 848 C C . VAL A 1 109 ? 43.851 24.821 -2.056 1.00 26.71 109 VAL A C 1
ATOM 849 O O . VAL A 1 109 ? 43.167 24.479 -3.024 1.00 26.03 109 VAL A O 1
ATOM 853 N N . LYS A 1 110 ? 43.373 24.852 -0.819 1.00 26.16 110 LYS A N 1
ATOM 854 C CA . LYS A 1 110 ? 41.989 24.481 -0.546 1.00 28.50 110 LYS A CA 1
ATOM 855 C C . LYS A 1 110 ? 41.563 24.886 0.851 1.00 27.65 110 LYS A C 1
ATOM 856 O O . LYS A 1 110 ? 42.392 25.231 1.691 1.00 27.21 110 LYS A O 1
ATOM 862 N N . THR A 1 111 ? 40.256 24.842 1.085 1.00 29.41 111 THR A N 1
ATOM 863 C CA . THR A 1 111 ? 39.694 25.156 2.389 1.00 30.83 111 THR A CA 1
ATOM 864 C C . THR A 1 111 ? 39.814 23.861 3.197 1.00 32.25 111 THR A C 1
ATOM 865 O O . THR A 1 111 ? 39.668 22.769 2.647 1.00 31.76 111 THR A O 1
ATOM 869 N N . GLY A 1 112 ? 40.090 23.985 4.491 1.00 33.28 112 GLY A N 1
ATOM 870 C CA . GLY A 1 112 ? 40.252 22.814 5.337 1.00 35.25 112 GLY A CA 1
ATOM 871 C C . GLY A 1 112 ? 41.709 22.369 5.383 1.00 36.36 112 GLY A C 1
ATOM 872 O O . GLY A 1 112 ? 42.575 22.981 4.751 1.00 34.38 112 GLY A O 1
ATOM 873 N N . LYS A 1 113 ? 41.979 21.307 6.138 1.00 37.01 113 LYS A N 1
ATOM 874 C CA . LYS A 1 113 ? 43.328 20.757 6.266 1.00 38.45 113 LYS A CA 1
ATOM 875 C C . LYS A 1 113 ? 43.808 20.229 4.920 1.00 38.18 113 LYS A C 1
ATOM 876 O O . LYS A 1 113 ? 43.001 19.779 4.104 1.00 37.81 113 LYS A O 1
ATOM 882 N N . CYS A 1 114 ? 45.117 20.277 4.689 1.00 36.84 114 CYS A N 1
ATOM 883 C CA . CYS A 1 114 ? 45.669 19.783 3.433 1.00 38.23 114 CYS A CA 1
ATOM 884 C C . CYS A 1 114 ? 45.385 18.291 3.293 1.00 39.38 114 CYS A C 1
ATOM 885 O O . CYS A 1 114 ? 45.175 17.634 4.333 1.00 40.44 114 CYS A O 1
#